Protein AF-A0A5B8RJS6-F1 (afdb_monomer_lite)

Foldseek 3Di:
DVVVVDDPVVLVVLVVVQVVCCVVVVDHDDSVVSVVVVVVVCVVPDDPVNVVVVVCVVVVNDPPPPPDPD

pLDDT: mean 84.34, std 17.88, range [41.97, 98.06]

Radius of gyration: 17.53 Å; chains: 1; bounding box: 29×16×57 Å

Sequence (70 aa):
MPTKHIEIELWQQVEAKTVETIIQSKVMVKETDILQEIIRKGLQHISTEELRQYALQKKGVSDDNVHKNR

Secondary structure (DSSP, 8-state):
-GGGSS-HHHHHHHHHHHHHHHHHH-----HHHHHHHHHHHHHHH--HHHHHHHHHHHTT--S-STTS--

Organism: Haemophilus influenzae (NCBI:txid727)

Structure (mmCIF, N/CA/C/O backbone):
data_AF-A0A5B8RJS6-F1
#
_entry.id   AF-A0A5B8RJS6-F1
#
loop_
_atom_site.group_PDB
_atom_site.id
_atom_site.type_symbol
_atom_site.label_atom_id
_atom_site.label_alt_id
_atom_site.label_comp_id
_atom_site.label_asym_id
_atom_site.label_entity_id
_atom_site.label_seq_id
_atom_site.pdbx_PDB_ins_code
_atom_site.Cartn_x
_atom_site.Cartn_y
_atom_site.Cartn_z
_atom_site.occupancy
_atom_site.B_iso_or_equiv
_atom_site.auth_seq_id
_atom_site.auth_comp_id
_atom_site.auth_asym_id
_atom_site.auth_atom_id
_atom_site.pdbx_PDB_model_num
ATOM 1 N N . MET A 1 1 ? 12.230 -9.843 6.373 1.00 52.34 1 MET A N 1
ATOM 2 C CA . MET A 1 1 ? 11.017 -9.004 6.365 1.00 52.34 1 MET A CA 1
ATOM 3 C C . MET A 1 1 ? 10.886 -8.378 4.986 1.00 52.34 1 MET A C 1
ATOM 5 O O . MET A 1 1 ? 11.925 -7.980 4.463 1.00 52.34 1 MET A O 1
ATOM 9 N N . PRO A 1 2 ? 9.675 -8.292 4.404 1.00 52.50 2 PRO A N 1
ATOM 10 C CA . PRO A 1 2 ? 9.443 -7.615 3.120 1.00 52.50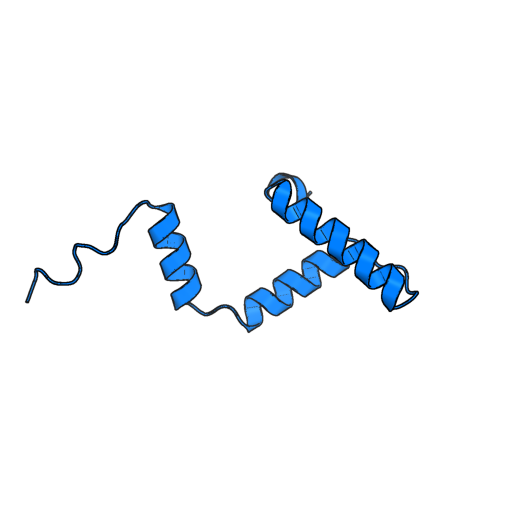 2 PRO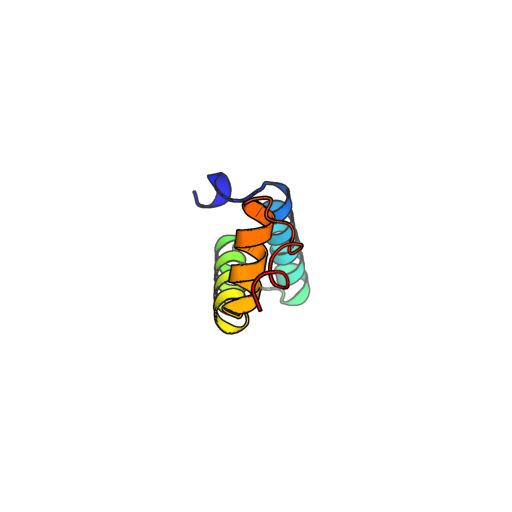 A CA 1
ATOM 11 C C . PRO A 1 2 ? 10.031 -6.198 3.103 1.00 52.50 2 PRO A C 1
ATOM 13 O O . PRO A 1 2 ? 10.557 -5.760 2.091 1.00 52.50 2 PRO A O 1
ATOM 16 N N . THR A 1 3 ? 10.060 -5.558 4.275 1.00 56.88 3 THR A N 1
ATOM 17 C CA . THR A 1 3 ? 10.661 -4.246 4.544 1.00 56.88 3 THR A CA 1
ATOM 18 C C . THR A 1 3 ? 12.127 -4.096 4.129 1.00 56.88 3 THR A C 1
ATOM 20 O O . THR A 1 3 ? 12.552 -2.982 3.874 1.00 56.88 3 THR A O 1
ATOM 23 N N . LYS A 1 4 ? 12.914 -5.177 4.000 1.00 66.12 4 LYS A N 1
ATOM 24 C CA . LYS A 1 4 ? 14.308 -5.091 3.509 1.00 66.12 4 LYS A CA 1
ATOM 25 C C . LYS A 1 4 ? 14.426 -4.946 1.986 1.00 66.12 4 LYS A C 1
ATOM 27 O O . LYS A 1 4 ? 15.516 -4.677 1.495 1.00 66.12 4 LYS A O 1
ATOM 32 N N . HIS A 1 5 ? 13.341 -5.183 1.254 1.00 76.06 5 HIS A N 1
ATOM 33 C CA . HIS A 1 5 ? 13.296 -5.153 -0.212 1.00 76.06 5 HIS A CA 1
ATOM 34 C C . HIS A 1 5 ? 12.339 -4.080 -0.747 1.00 76.06 5 HIS A C 1
ATOM 36 O O . HIS A 1 5 ? 12.097 -4.025 -1.949 1.00 76.06 5 HIS A O 1
ATOM 42 N N . ILE A 1 6 ? 11.782 -3.257 0.142 1.00 81.69 6 ILE A N 1
ATOM 43 C CA . ILE A 1 6 ? 10.944 -2.113 -0.203 1.00 81.69 6 ILE A CA 1
ATOM 44 C C . ILE A 1 6 ? 11.785 -0.866 0.053 1.00 81.69 6 ILE A C 1
ATOM 46 O O . ILE A 1 6 ? 12.396 -0.743 1.114 1.00 81.69 6 ILE A O 1
ATOM 50 N N . GLU A 1 7 ? 11.824 0.033 -0.927 1.00 86.94 7 GLU A N 1
ATOM 51 C CA . GLU A 1 7 ? 12.450 1.346 -0.779 1.00 86.94 7 GLU A CA 1
ATOM 52 C C . GLU A 1 7 ? 11.906 2.067 0.462 1.00 86.94 7 GLU A C 1
ATOM 54 O O . GLU A 1 7 ? 10.704 2.023 0.742 1.00 86.94 7 GLU A O 1
ATOM 59 N N . ILE A 1 8 ? 12.791 2.744 1.200 1.00 88.31 8 ILE A N 1
ATOM 60 C CA . ILE A 1 8 ? 12.466 3.374 2.493 1.00 88.31 8 ILE A CA 1
ATOM 61 C C . ILE A 1 8 ? 11.307 4.368 2.345 1.00 88.31 8 ILE A C 1
ATOM 63 O O . ILE A 1 8 ? 10.392 4.378 3.165 1.00 88.31 8 ILE A O 1
ATOM 67 N N . GLU A 1 9 ? 11.302 5.154 1.269 1.00 89.88 9 GLU A N 1
ATOM 68 C CA . GLU A 1 9 ? 10.253 6.142 0.996 1.00 89.88 9 GLU A CA 1
ATOM 69 C C . GLU A 1 9 ? 8.880 5.496 0.757 1.0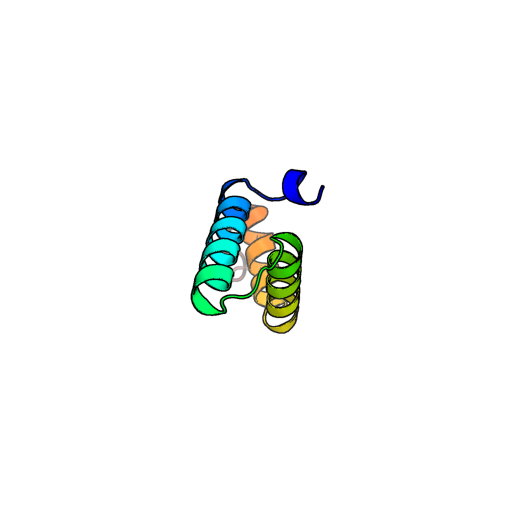0 89.88 9 GLU A C 1
ATOM 71 O O . GLU A 1 9 ? 7.854 6.028 1.180 1.00 89.88 9 GLU A O 1
ATOM 76 N N . LEU A 1 10 ? 8.838 4.327 0.106 1.00 91.38 10 LEU A N 1
ATOM 77 C CA . LEU A 1 10 ? 7.594 3.575 -0.076 1.00 91.38 10 LEU A CA 1
ATOM 78 C C . LEU A 1 10 ? 7.121 2.968 1.244 1.00 91.38 10 LEU A C 1
ATOM 80 O O . LEU A 1 10 ? 5.921 2.948 1.515 1.00 91.38 10 LEU A O 1
ATOM 84 N N . TRP A 1 11 ? 8.047 2.498 2.081 1.00 92.00 11 TRP A N 1
ATOM 85 C CA . TRP A 1 11 ? 7.707 1.977 3.401 1.00 92.00 11 TRP A CA 1
ATOM 86 C C . TRP A 1 11 ? 7.087 3.058 4.297 1.00 92.00 11 TRP A C 1
ATOM 88 O O . TRP A 1 11 ? 6.016 2.839 4.861 1.00 92.00 11 TRP A O 1
ATOM 98 N N . GLN A 1 12 ? 7.669 4.258 4.327 1.00 93.12 12 GLN A N 1
ATOM 99 C CA . GLN A 1 12 ? 7.125 5.399 5.075 1.00 93.12 12 GLN A CA 1
ATOM 100 C C . GLN A 1 12 ? 5.704 5.778 4.630 1.00 93.12 12 GLN A C 1
ATOM 102 O O . GLN A 1 12 ? 4.869 6.160 5.451 1.00 93.12 12 GLN A O 1
ATOM 107 N N . GLN A 1 13 ? 5.382 5.634 3.339 1.00 95.00 13 GLN A N 1
ATOM 108 C CA . GLN A 1 13 ? 4.018 5.853 2.844 1.00 95.00 13 GLN A CA 1
ATOM 109 C C . GLN A 1 13 ? 3.029 4.798 3.359 1.00 95.00 13 GLN A C 1
ATOM 111 O O . GLN A 1 13 ? 1.876 5.123 3.651 1.00 95.00 13 GLN A O 1
ATOM 116 N N . VAL A 1 14 ? 3.462 3.541 3.488 1.00 94.56 14 VAL A N 1
ATOM 117 C CA . VAL A 1 14 ? 2.648 2.463 4.073 1.00 94.56 14 VAL A CA 1
ATOM 118 C C . VAL A 1 14 ? 2.411 2.718 5.563 1.00 94.56 14 VAL A C 1
ATOM 120 O O . VAL A 1 14 ? 1.277 2.583 6.030 1.00 94.56 14 VAL A O 1
ATOM 123 N N . GLU A 1 15 ? 3.437 3.149 6.300 1.00 94.81 15 GLU A N 1
ATOM 124 C CA . GLU A 1 15 ? 3.322 3.535 7.714 1.00 94.81 15 GLU A CA 1
ATOM 125 C C . GLU A 1 15 ? 2.327 4.694 7.887 1.00 94.81 15 GLU A C 1
ATOM 127 O O . GLU A 1 15 ? 1.378 4.593 8.670 1.00 94.81 15 GLU A O 1
ATOM 132 N N . ALA A 1 16 ? 2.462 5.756 7.087 1.00 96.62 16 ALA A N 1
ATOM 133 C CA . ALA A 1 16 ? 1.558 6.906 7.123 1.00 96.62 16 ALA A CA 1
ATOM 134 C C . ALA A 1 16 ? 0.097 6.511 6.845 1.00 96.62 16 ALA A C 1
ATOM 136 O O . ALA A 1 16 ? -0.801 6.893 7.599 1.00 96.62 16 ALA A O 1
ATOM 137 N N . LYS A 1 17 ? -0.147 5.682 5.819 1.00 96.69 17 LYS A N 1
ATOM 138 C CA . LYS A 1 17 ? -1.489 5.148 5.521 1.00 96.69 17 LYS A CA 1
ATOM 139 C C . LYS A 1 17 ? -2.046 4.289 6.649 1.00 96.69 17 LYS A C 1
ATOM 141 O O . LYS A 1 17 ? -3.254 4.298 6.881 1.00 96.69 17 LYS A O 1
ATOM 146 N N . THR A 1 18 ? -1.191 3.553 7.354 1.00 97.06 18 THR A N 1
ATOM 147 C CA . THR A 1 18 ? -1.603 2.744 8.507 1.00 97.06 18 THR A CA 1
ATOM 148 C C . THR A 1 18 ? -2.098 3.640 9.635 1.00 97.06 18 THR A C 1
ATOM 150 O O . THR A 1 18 ? -3.209 3.440 10.126 1.00 97.06 18 THR A O 1
ATOM 153 N N . VAL A 1 19 ? -1.335 4.680 9.984 1.00 97.62 19 VAL A N 1
ATOM 154 C CA . VAL A 1 19 ? -1.734 5.665 11.001 1.00 97.62 19 VAL A CA 1
ATOM 155 C C . VAL A 1 19 ? -3.037 6.361 10.608 1.00 97.62 19 VAL A C 1
ATOM 157 O O . VAL A 1 19 ? -3.967 6.420 11.412 1.00 97.62 19 VAL A O 1
ATOM 160 N N . GLU A 1 20 ? -3.144 6.832 9.365 1.00 97.75 20 GLU A N 1
ATOM 161 C CA . GLU A 1 20 ? -4.360 7.462 8.843 1.00 97.75 20 GLU A CA 1
ATOM 162 C C . GLU A 1 20 ? -5.578 6.530 8.957 1.00 97.75 20 GLU A C 1
ATOM 164 O O . GLU A 1 20 ? -6.630 6.932 9.463 1.00 97.75 20 GLU A O 1
ATOM 169 N N . THR A 1 21 ? -5.422 5.263 8.563 1.00 97.75 21 THR A N 1
ATOM 170 C CA . THR A 1 21 ? -6.498 4.264 8.615 1.00 97.75 21 THR A CA 1
ATOM 171 C C . THR A 1 21 ? -6.948 4.006 10.049 1.00 97.75 21 THR A C 1
ATOM 173 O O . THR A 1 21 ? -8.151 3.954 10.309 1.00 97.75 21 THR A O 1
ATOM 176 N N . ILE A 1 22 ? -6.017 3.897 11.002 1.00 98.06 22 ILE A N 1
ATOM 177 C CA . ILE A 1 22 ? -6.346 3.739 12.427 1.00 98.06 22 ILE A CA 1
ATOM 178 C C . ILE A 1 22 ? -7.118 4.964 12.932 1.00 98.06 22 ILE A C 1
ATOM 180 O O . ILE A 1 22 ? -8.136 4.822 13.613 1.00 98.06 22 ILE A O 1
ATOM 184 N N . ILE A 1 23 ? -6.678 6.174 12.573 1.00 97.94 23 ILE A N 1
ATOM 185 C CA . ILE A 1 23 ? -7.328 7.423 12.996 1.00 97.94 23 ILE A CA 1
ATOM 186 C C . ILE A 1 23 ? -8.764 7.506 12.472 1.00 97.94 23 ILE A C 1
ATOM 188 O O . ILE A 1 23 ? -9.655 7.896 13.234 1.00 97.94 23 ILE A O 1
ATOM 192 N N . GLN A 1 24 ? -8.989 7.161 11.204 1.00 97.75 24 GLN A N 1
ATOM 193 C CA . GLN A 1 24 ? -10.295 7.269 10.548 1.00 97.75 24 GLN A CA 1
ATOM 194 C C . GLN A 1 24 ? -11.254 6.153 10.970 1.00 97.75 24 GLN A C 1
ATOM 196 O O . GLN A 1 24 ? -12.409 6.424 11.291 1.00 97.75 24 GLN A O 1
ATOM 201 N N . SER A 1 25 ? -10.778 4.907 11.006 1.00 96.81 25 SER A N 1
ATOM 202 C CA . SER A 1 25 ? -11.613 3.739 11.318 1.00 96.81 25 SER A CA 1
ATOM 203 C C . SER A 1 25 ? -11.822 3.518 12.816 1.00 96.81 25 SER A C 1
ATOM 205 O O . SER A 1 25 ? -12.766 2.832 13.197 1.00 96.81 25 SER A O 1
ATOM 207 N N . LYS A 1 26 ? -10.945 4.074 13.667 1.00 96.94 26 LYS A N 1
ATOM 208 C CA . LYS A 1 26 ? -10.841 3.754 15.104 1.00 96.94 26 LYS A CA 1
ATOM 209 C C . LYS A 1 26 ? -10.565 2.270 15.384 1.00 96.94 26 LYS A C 1
ATOM 211 O O . LYS A 1 26 ? -10.793 1.803 16.498 1.00 96.94 26 LYS A O 1
ATOM 216 N N . VAL A 1 27 ? -10.050 1.539 14.397 1.00 96.12 27 VAL A N 1
ATOM 217 C CA . VAL A 1 27 ? -9.687 0.123 14.504 1.00 96.12 27 VAL A CA 1
ATOM 218 C C . VAL A 1 27 ? -8.172 -0.014 14.420 1.00 96.12 27 VAL A C 1
ATOM 220 O O . VAL A 1 27 ? -7.528 0.568 13.550 1.00 96.12 27 VAL A O 1
ATOM 223 N N . MET A 1 28 ? -7.600 -0.807 15.325 1.00 95.00 28 MET A N 1
ATOM 224 C CA . MET A 1 28 ? -6.180 -1.151 15.282 1.00 95.00 28 MET A CA 1
ATOM 225 C C . MET A 1 28 ? -5.909 -2.097 14.111 1.00 95.00 28 MET A C 1
ATOM 227 O O . MET A 1 28 ? -6.463 -3.194 14.058 1.00 95.00 28 MET A O 1
ATOM 231 N N . VAL A 1 29 ? -5.028 -1.686 13.205 1.00 95.62 29 VAL A N 1
ATOM 232 C CA . VAL A 1 29 ? -4.590 -2.466 12.039 1.00 95.62 29 VAL A CA 1
ATOM 233 C C . VAL A 1 29 ? -3.068 -2.485 11.970 1.00 95.62 29 VAL A C 1
ATOM 235 O O . VAL A 1 29 ? -2.416 -1.542 12.422 1.00 95.62 29 VAL A O 1
ATOM 238 N N . LYS A 1 30 ? -2.485 -3.565 11.441 1.00 94.00 30 LYS A N 1
ATOM 239 C CA . LYS A 1 30 ? -1.028 -3.671 11.286 1.00 94.00 30 LYS A CA 1
ATOM 240 C C . LYS A 1 30 ? -0.594 -3.113 9.937 1.00 94.00 30 LYS A C 1
ATOM 242 O O . LYS A 1 30 ? -1.302 -3.244 8.941 1.00 94.00 30 LYS A O 1
ATOM 247 N N . GLU A 1 31 ? 0.635 -2.613 9.875 1.00 93.62 31 GLU A N 1
ATOM 248 C CA . GLU A 1 31 ? 1.274 -2.172 8.626 1.00 93.62 31 GLU A CA 1
ATOM 249 C C . GLU A 1 31 ? 1.292 -3.289 7.575 1.00 93.62 31 GLU A C 1
ATOM 251 O O . GLU A 1 31 ? 1.092 -3.043 6.389 1.00 93.62 31 GLU A O 1
ATOM 256 N N . THR A 1 32 ? 1.471 -4.542 8.009 1.00 92.50 32 THR A N 1
ATOM 257 C CA . THR A 1 32 ? 1.418 -5.714 7.126 1.00 92.50 32 THR A CA 1
ATOM 258 C C . THR A 1 32 ? 0.056 -5.896 6.470 1.00 92.50 32 THR A C 1
ATOM 260 O O . THR A 1 32 ? 0.006 -6.299 5.311 1.00 92.50 32 THR A O 1
ATOM 263 N N . ASP A 1 33 ? -1.030 -5.592 7.180 1.00 94.38 33 ASP A N 1
ATOM 264 C CA . ASP A 1 33 ? -2.393 -5.748 6.667 1.00 94.38 33 ASP A CA 1
ATOM 265 C C . ASP A 1 33 ? -2.671 -4.674 5.607 1.00 94.38 33 ASP A C 1
ATOM 267 O O . ASP A 1 33 ? -3.184 -4.968 4.527 1.00 94.38 33 ASP A O 1
ATOM 271 N N . ILE A 1 34 ? -2.231 -3.441 5.877 1.00 94.94 34 ILE A N 1
ATOM 272 C CA . ILE A 1 34 ? -2.307 -2.320 4.933 1.00 94.94 34 ILE A CA 1
ATOM 273 C C . ILE A 1 34 ? -1.452 -2.587 3.692 1.00 94.94 34 ILE A C 1
ATOM 275 O O . ILE A 1 34 ? -1.934 -2.417 2.572 1.00 94.94 34 ILE A O 1
ATOM 279 N N . LEU A 1 35 ? -0.216 -3.068 3.862 1.00 94.00 35 LEU A N 1
ATOM 280 C CA . LEU A 1 35 ? 0.653 -3.444 2.746 1.00 94.00 35 LEU A CA 1
ATOM 281 C C . LEU A 1 35 ? 0.002 -4.520 1.868 1.00 94.00 35 LEU A C 1
ATOM 283 O O . LEU A 1 35 ? 0.006 -4.401 0.643 1.00 94.00 35 LEU A O 1
ATOM 287 N N . GLN A 1 36 ? -0.565 -5.566 2.476 1.00 94.31 36 GLN A N 1
ATOM 288 C CA . GLN A 1 36 ? -1.243 -6.635 1.742 1.00 94.31 36 GLN A CA 1
ATOM 289 C C . GLN A 1 36 ? -2.453 -6.120 0.962 1.00 94.31 36 GLN A C 1
ATOM 291 O O . GLN A 1 36 ? -2.643 -6.521 -0.188 1.00 94.31 36 GLN A O 1
ATOM 296 N N . GLU A 1 37 ? -3.252 -5.230 1.550 1.00 96.25 37 GLU A N 1
ATOM 297 C CA . GLU A 1 37 ? -4.410 -4.651 0.869 1.00 96.25 37 GLU A CA 1
ATOM 298 C C . GLU A 1 37 ? -3.990 -3.745 -0.295 1.00 96.25 37 GLU A C 1
ATOM 300 O O . GLU A 1 37 ? -4.546 -3.859 -1.389 1.00 96.25 37 GLU A O 1
ATOM 305 N N . ILE A 1 38 ? -2.952 -2.922 -0.115 1.00 94.94 38 ILE A N 1
ATOM 306 C CA . ILE A 1 38 ? -2.384 -2.096 -1.192 1.00 94.94 38 ILE A CA 1
ATOM 307 C C . ILE A 1 38 ? -1.886 -2.977 -2.340 1.00 94.94 38 ILE A C 1
ATOM 309 O O . ILE A 1 38 ? -2.235 -2.723 -3.492 1.00 94.94 38 ILE A O 1
ATOM 313 N N . ILE A 1 39 ? -1.118 -4.033 -2.051 1.00 93.81 39 ILE A N 1
ATOM 314 C CA . ILE A 1 39 ? -0.620 -4.961 -3.079 1.00 93.81 39 ILE A CA 1
ATOM 315 C C . ILE A 1 39 ? -1.788 -5.639 -3.796 1.00 93.81 39 ILE A C 1
ATOM 317 O O . ILE A 1 39 ? -1.800 -5.694 -5.023 1.00 93.81 39 ILE A O 1
ATOM 321 N N . ARG A 1 40 ? -2.791 -6.125 -3.057 1.00 96.88 40 ARG A N 1
ATOM 322 C CA . ARG A 1 40 ? -3.978 -6.769 -3.634 1.00 96.88 40 ARG A CA 1
ATOM 323 C C . ARG A 1 40 ? -4.708 -5.831 -4.592 1.00 96.88 40 ARG A C 1
ATOM 325 O O . ARG A 1 40 ? -5.028 -6.239 -5.706 1.00 96.88 40 ARG A O 1
ATOM 332 N N . LYS A 1 41 ? -4.943 -4.581 -4.186 1.00 96.19 41 LYS A N 1
ATOM 333 C CA . LYS A 1 41 ? -5.567 -3.563 -5.041 1.00 96.19 41 LYS A CA 1
ATOM 334 C C . LYS A 1 41 ? -4.687 -3.223 -6.238 1.00 96.19 41 LYS A C 1
ATOM 336 O O . LYS A 1 41 ? -5.206 -3.160 -7.347 1.00 96.19 41 LYS A O 1
ATOM 341 N N . GL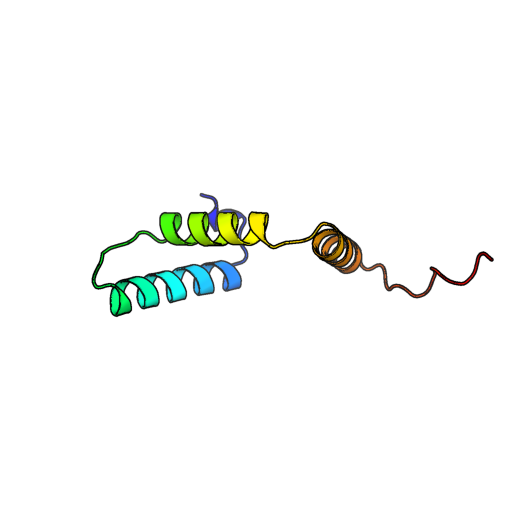Y A 1 42 ? -3.378 -3.085 -6.040 1.00 94.75 42 GLY A N 1
ATOM 342 C CA . GLY A 1 42 ? -2.413 -2.872 -7.115 1.00 94.75 42 GLY A CA 1
ATOM 343 C C . GLY A 1 42 ? -2.489 -3.974 -8.168 1.00 94.75 42 GLY A C 1
ATOM 344 O O . GLY A 1 42 ? -2.706 -3.675 -9.332 1.00 94.75 42 GLY A O 1
ATOM 345 N N . LEU A 1 43 ? -2.436 -5.246 -7.763 1.00 94.69 43 LEU A N 1
ATOM 346 C CA . LEU A 1 43 ? -2.528 -6.400 -8.668 1.00 94.69 43 LEU A CA 1
ATOM 347 C C . LEU A 1 43 ? -3.858 -6.486 -9.435 1.00 94.69 43 LEU A C 1
ATOM 349 O O . LEU A 1 43 ? -3.896 -7.076 -10.509 1.00 94.69 43 LEU A O 1
ATOM 353 N N . GLN A 1 44 ? -4.942 -5.928 -8.891 1.00 95.31 44 GLN A N 1
ATOM 354 C CA . GLN A 1 44 ? -6.248 -5.891 -9.557 1.00 95.31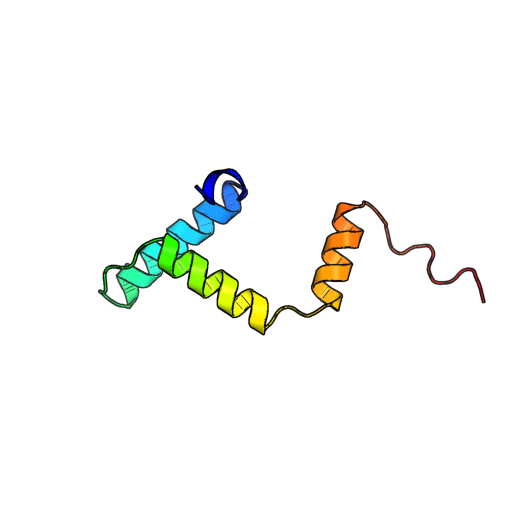 44 GLN A CA 1
ATOM 355 C C . GLN A 1 44 ? -6.371 -4.778 -10.603 1.00 95.31 44 GLN A C 1
ATOM 357 O O . GLN A 1 44 ? -7.144 -4.931 -11.543 1.00 95.31 44 GLN A O 1
ATOM 362 N N . HIS A 1 45 ? -5.667 -3.658 -10.419 1.00 95.50 45 HIS A N 1
ATOM 363 C CA . HIS A 1 45 ? -5.832 -2.464 -11.256 1.00 95.50 45 HIS A CA 1
ATOM 364 C C . HIS A 1 45 ? -4.664 -2.238 -12.211 1.00 95.50 45 HIS A C 1
ATOM 366 O O . HIS A 1 45 ? -4.855 -1.611 -13.248 1.00 95.50 45 HIS A O 1
ATOM 372 N N . ILE A 1 46 ? -3.472 -2.738 -11.878 1.00 95.69 46 ILE A N 1
ATOM 373 C CA . ILE A 1 46 ? -2.288 -2.543 -12.703 1.00 95.69 46 ILE A CA 1
ATOM 374 C C . ILE A 1 46 ? -2.410 -3.340 -13.998 1.00 95.69 46 ILE A C 1
ATOM 376 O O . ILE A 1 46 ? -2.635 -4.554 -14.002 1.00 95.69 46 ILE A O 1
ATOM 380 N N . SER A 1 47 ? -2.247 -2.650 -15.117 1.00 95.50 47 SER A N 1
ATOM 381 C CA . SER A 1 47 ? -2.242 -3.269 -16.432 1.00 95.50 47 SER A CA 1
ATOM 382 C C . SER A 1 47 ? -0.859 -3.812 -16.792 1.00 95.50 47 SER A C 1
ATOM 384 O O . SER A 1 47 ? 0.185 -3.377 -16.297 1.00 95.50 47 SER A O 1
ATOM 386 N N . THR A 1 48 ? -0.835 -4.763 -17.725 1.00 93.69 48 THR A N 1
ATOM 387 C CA . THR A 1 48 ? 0.422 -5.263 -18.295 1.00 93.69 48 THR A CA 1
ATOM 388 C C . THR A 1 48 ? 1.215 -4.154 -18.987 1.00 93.69 48 THR A C 1
ATOM 390 O O . THR A 1 48 ? 2.443 -4.190 -18.961 1.00 93.69 48 THR A O 1
ATOM 393 N N . GLU A 1 49 ? 0.538 -3.164 -19.574 1.00 93.50 49 GLU A N 1
ATOM 394 C CA . GLU A 1 49 ? 1.202 -2.048 -20.248 1.00 93.50 49 GLU A CA 1
ATOM 395 C C . GLU A 1 49 ? 1.923 -1.135 -19.253 1.00 93.50 49 GLU A C 1
ATOM 397 O O . GLU A 1 49 ? 3.087 -0.814 -19.460 1.00 93.50 49 GLU A O 1
ATOM 402 N N . GLU A 1 50 ? 1.307 -0.801 -18.119 1.00 93.38 50 GLU A N 1
ATOM 403 C CA . GLU A 1 50 ? 1.975 -0.020 -17.066 1.00 93.38 50 GLU A CA 1
ATOM 404 C C . GLU A 1 50 ? 3.215 -0.739 -16.521 1.00 93.38 50 GLU A C 1
ATOM 406 O O . GLU A 1 50 ? 4.274 -0.129 -16.352 1.00 93.38 50 GLU A O 1
ATOM 411 N N . LEU A 1 51 ? 3.126 -2.057 -16.317 1.00 93.31 51 LEU A N 1
ATOM 412 C CA . LEU A 1 51 ? 4.278 -2.870 -15.917 1.00 93.31 51 LEU A CA 1
ATOM 413 C C . LEU A 1 51 ? 5.367 -2.911 -16.995 1.00 93.31 51 LEU A C 1
ATOM 415 O O . LEU A 1 51 ? 6.558 -2.873 -16.670 1.00 93.31 51 LEU A O 1
ATOM 419 N N . ARG A 1 52 ? 4.979 -2.975 -18.273 1.00 93.06 52 ARG A N 1
ATOM 420 C CA . ARG A 1 52 ? 5.911 -2.919 -19.404 1.00 93.06 52 ARG A CA 1
ATOM 421 C C . ARG A 1 52 ? 6.640 -1.580 -19.431 1.00 93.06 52 ARG A C 1
ATOM 423 O O . ARG A 1 52 ? 7.867 -1.579 -19.510 1.00 93.06 52 ARG A O 1
ATOM 430 N N . GLN A 1 53 ? 5.915 -0.471 -19.321 1.00 93.88 53 GLN A N 1
ATOM 431 C CA . GLN A 1 53 ? 6.490 0.873 -19.289 1.00 93.88 53 GLN A CA 1
ATOM 432 C C . GLN A 1 53 ? 7.456 1.034 -18.114 1.00 93.88 53 GLN A C 1
ATOM 434 O O . GLN A 1 53 ? 8.592 1.465 -18.307 1.00 93.88 53 GLN A O 1
ATOM 439 N N . TYR A 1 54 ? 7.072 0.575 -16.920 1.00 91.00 54 TYR A N 1
ATOM 440 C CA . TYR A 1 54 ? 7.964 0.556 -15.759 1.00 91.00 54 TYR A CA 1
ATOM 441 C C . TYR A 1 54 ? 9.255 -0.239 -16.025 1.00 91.00 54 TYR A C 1
ATOM 443 O O . TYR A 1 54 ? 10.358 0.220 -15.716 1.00 91.00 54 TYR A O 1
ATOM 451 N N . ALA A 1 55 ? 9.151 -1.423 -16.636 1.00 91.62 55 ALA A N 1
ATOM 452 C CA . ALA A 1 55 ? 10.314 -2.249 -16.958 1.00 91.62 55 ALA A CA 1
ATOM 453 C C . ALA A 1 55 ? 11.244 -1.594 -17.998 1.00 91.62 55 ALA A C 1
ATOM 455 O O . ALA A 1 55 ? 12.467 -1.721 -17.885 1.00 91.62 55 ALA A O 1
ATOM 456 N N . LEU A 1 56 ? 10.685 -0.889 -18.988 1.00 91.31 56 LEU A N 1
ATOM 457 C CA . LEU A 1 56 ? 11.444 -0.147 -20.003 1.00 91.31 56 LEU A CA 1
ATOM 458 C C . LEU A 1 56 ? 12.174 1.056 -19.397 1.00 91.31 56 LEU A C 1
ATOM 460 O O . LEU A 1 56 ? 13.378 1.211 -19.616 1.00 91.31 56 LEU A O 1
ATOM 464 N N . GLN A 1 57 ? 11.482 1.834 -18.560 1.00 88.88 57 GLN A N 1
ATOM 465 C CA . GLN A 1 57 ? 12.060 2.959 -17.818 1.00 88.88 57 GLN A CA 1
ATOM 466 C C . GLN A 1 57 ? 13.213 2.497 -16.922 1.00 88.88 57 GLN A C 1
ATOM 468 O O . GLN A 1 57 ? 14.288 3.092 -16.926 1.00 88.88 57 GLN A O 1
ATOM 473 N N . LYS A 1 58 ? 13.038 1.372 -16.218 1.00 83.44 58 LYS A N 1
ATOM 474 C CA . LYS A 1 58 ? 14.079 0.791 -15.359 1.00 83.44 58 LYS A CA 1
ATOM 475 C C . LYS A 1 58 ? 15.303 0.295 -16.137 1.00 83.44 58 LYS A C 1
ATOM 477 O O . LYS A 1 58 ? 16.407 0.313 -15.601 1.00 83.44 58 LYS A O 1
ATOM 482 N N . LYS A 1 59 ? 15.128 -0.150 -17.386 1.00 74.88 59 LYS A N 1
ATOM 483 C CA . LYS A 1 59 ? 16.234 -0.542 -18.279 1.00 74.88 59 LYS A CA 1
ATOM 484 C C . LYS A 1 59 ? 16.915 0.644 -18.976 1.00 74.88 59 LYS A C 1
ATOM 486 O O . LYS A 1 59 ? 17.904 0.416 -19.667 1.00 74.88 59 LYS A O 1
ATOM 491 N N . GLY A 1 60 ? 16.421 1.874 -18.808 1.00 59.25 60 GLY A N 1
ATOM 492 C CA . GLY A 1 60 ? 16.955 3.056 -19.492 1.00 59.25 60 GLY A CA 1
ATOM 493 C C . GLY A 1 60 ? 16.685 3.066 -21.000 1.00 59.25 60 GLY A C 1
ATOM 494 O O . GLY A 1 60 ? 17.453 3.657 -21.753 1.00 59.25 60 GLY A O 1
ATOM 495 N N . VAL A 1 61 ? 15.629 2.385 -21.463 1.00 55.72 61 VAL A N 1
ATOM 496 C CA . VAL A 1 61 ? 15.237 2.400 -22.878 1.00 55.72 61 VAL A CA 1
ATOM 497 C C . VAL A 1 61 ? 14.259 3.553 -23.091 1.00 55.72 61 VAL A C 1
ATOM 499 O O . VAL A 1 61 ? 13.069 3.412 -22.824 1.00 55.72 61 VAL A O 1
ATOM 502 N N . SER A 1 62 ? 14.771 4.694 -23.553 1.00 48.91 62 SER A N 1
ATOM 503 C CA . SER A 1 62 ? 13.951 5.771 -24.117 1.00 48.91 62 SER A CA 1
ATOM 504 C C . SER A 1 62 ? 13.332 5.299 -25.436 1.00 48.91 62 SER A C 1
ATOM 506 O O . SER A 1 62 ? 14.016 4.696 -26.267 1.00 48.91 62 SER A O 1
ATOM 508 N N . ASP A 1 63 ? 12.039 5.555 -25.619 1.00 51.41 63 ASP A N 1
ATOM 509 C CA . ASP A 1 63 ? 11.197 5.070 -26.723 1.00 51.41 63 ASP A CA 1
ATOM 510 C C . ASP A 1 63 ? 11.454 5.797 -28.066 1.00 51.41 63 ASP A C 1
ATOM 512 O O . ASP A 1 63 ? 10.532 6.157 -28.789 1.00 51.41 63 ASP A O 1
ATOM 516 N N . ASP A 1 64 ? 12.721 6.030 -28.425 1.00 53.03 64 ASP A N 1
ATOM 517 C CA . ASP A 1 64 ? 13.097 6.762 -29.648 1.00 53.03 64 ASP A CA 1
ATOM 518 C C . ASP A 1 64 ? 13.331 5.849 -30.871 1.00 53.03 64 ASP A C 1
ATOM 520 O O . ASP A 1 64 ? 13.702 6.324 -31.944 1.00 53.03 64 ASP A O 1
ATOM 524 N N . ASN A 1 65 ? 13.127 4.527 -30.766 1.00 49.47 65 ASN A N 1
ATOM 525 C CA . ASN A 1 65 ? 13.470 3.581 -31.846 1.00 49.47 65 ASN A CA 1
ATOM 526 C C . ASN A 1 65 ? 12.313 2.736 -32.405 1.00 49.47 65 ASN A C 1
ATOM 528 O O . ASN A 1 65 ? 12.547 1.870 -33.248 1.00 49.47 65 ASN A O 1
ATOM 532 N N . VAL A 1 66 ? 11.058 2.983 -32.021 1.00 52.34 66 VAL A N 1
ATOM 533 C CA . VAL A 1 66 ? 9.926 2.162 -32.505 1.00 52.34 66 VAL A CA 1
ATOM 534 C C . VAL A 1 66 ? 9.432 2.571 -33.908 1.00 52.34 66 VAL A C 1
ATOM 536 O O . VAL A 1 66 ? 8.616 1.870 -34.502 1.00 52.34 66 VAL A O 1
ATOM 539 N N . HIS A 1 67 ? 9.937 3.651 -34.517 1.00 47.59 67 HIS A N 1
ATOM 540 C CA . HIS A 1 67 ? 9.436 4.142 -35.820 1.00 47.59 67 HIS A CA 1
ATOM 541 C C . HIS A 1 67 ? 10.427 4.118 -36.992 1.00 47.59 67 HIS A C 1
ATOM 543 O O . HIS A 1 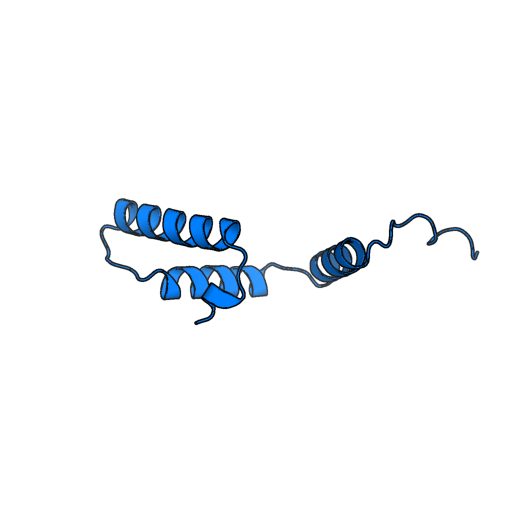67 ? 10.130 4.698 -38.033 1.00 47.59 67 HIS A O 1
ATOM 549 N N . LYS A 1 68 ? 11.572 3.424 -36.893 1.00 42.50 68 LYS A N 1
ATOM 550 C CA . LYS A 1 68 ? 12.568 3.414 -37.989 1.00 42.50 68 LYS A CA 1
ATOM 551 C C . LYS A 1 68 ? 12.674 2.134 -38.823 1.00 42.50 68 LYS A C 1
ATOM 553 O O . LYS A 1 68 ? 13.520 2.080 -39.704 1.00 42.50 68 LYS A O 1
ATOM 558 N N . ASN A 1 69 ? 11.805 1.146 -38.603 1.00 43.06 69 ASN A N 1
ATOM 559 C CA . ASN A 1 69 ? 11.762 -0.078 -39.415 1.00 43.06 69 ASN A CA 1
ATOM 560 C C . ASN A 1 69 ? 10.371 -0.300 -40.023 1.00 43.06 69 ASN A C 1
ATOM 562 O O . ASN A 1 69 ? 9.719 -1.308 -39.743 1.00 43.06 69 ASN A O 1
ATOM 566 N N . ARG A 1 70 ? 9.908 0.651 -40.837 1.00 41.97 70 ARG A N 1
ATOM 567 C CA . ARG A 1 70 ? 8.793 0.431 -41.756 1.00 41.97 70 ARG A CA 1
ATOM 568 C C . ARG A 1 70 ? 9.133 0.968 -43.135 1.00 41.97 70 ARG A C 1
ATOM 570 O O . ARG A 1 70 ? 9.784 2.033 -43.184 1.00 41.97 70 ARG A O 1
#